Protein AF-A0A2D6E2A8-F1 (afdb_monomer)

Solvent-accessible surface area (backbone atoms only — not comparable to full-atom values): 4038 Å² total; per-residue (Å²): 90,80,50,74,50,78,54,96,90,26,50,36,36,38,39,48,52,101,42,68,85,71,14,37,38,39,36,45,32,73,82,69,71,82,45,72,67,56,54,50,52,49,48,52,47,37,37,75,74,63,76,39,96,56,82,80,39,47,74,45,77,49,40,50,76,76,76,110

pLDDT: mean 90.61, std 7.55, range [55.34, 97.0]

Radius of gyration: 11.6 Å; Cα contacts (8 Å, |Δi|>4): 100; chains: 1; bounding box: 24×29×28 Å

Nearest PDB structures (foldseek):
  5haf-assembly2_B  TM=6.746E-01  e=1.021E+00  Salmonella enterica subsp. enterica serovar Typhimurium
  5muz-assembly1_A  TM=5.989E-01  e=4.123E-01  CAS virus
  6gp6-assembly1_A  TM=3.810E-01  e=2.527E+00  Magnetospirillum gryphiswaldense MSR-1
  6han-assembly1_A  TM=3.168E-01  e=4.525E+00  Magnetospirillum gryphiswaldense
  6g6i-assembly1_A-2  TM=3.350E-01  e=7.120E+00  Magnetospirillum gryphiswaldense

Structure (mmCIF, N/CA/C/O backbone):
data_AF-A0A2D6E2A8-F1
#
_entry.id   AF-A0A2D6E2A8-F1
#
loop_
_atom_site.group_PDB
_atom_site.id
_atom_site.type_symbol
_atom_site.label_atom_id
_atom_site.label_alt_id
_atom_site.label_comp_id
_atom_site.label_asym_id
_atom_site.label_entity_id
_atom_site.label_seq_id
_atom_site.pdbx_PDB_ins_code
_atom_site.Cartn_x
_atom_site.Cartn_y
_atom_site.Cartn_z
_atom_site.occupancy
_atom_site.B_iso_or_equiv
_atom_site.auth_seq_id
_atom_site.auth_comp_id
_atom_site.auth_asym_id
_atom_site.auth_atom_id
_atom_site.pdbx_PDB_model_num
ATOM 1 N N . MET A 1 1 ? 1.385 0.849 -16.100 1.00 82.00 1 MET A N 1
ATOM 2 C CA . MET A 1 1 ? 0.189 -0.032 -15.986 1.00 82.00 1 MET A CA 1
ATOM 3 C C . MET A 1 1 ? -0.427 0.173 -14.613 1.00 82.00 1 MET A C 1
ATOM 5 O O . MET A 1 1 ? 0.330 0.312 -13.663 1.00 82.00 1 MET A O 1
ATOM 9 N N . VAL A 1 2 ? -1.757 0.208 -14.499 1.00 86.62 2 VAL A N 1
ATOM 10 C CA . VAL A 1 2 ? -2.441 0.344 -13.202 1.00 86.62 2 VAL A CA 1
ATOM 11 C C . VAL A 1 2 ? -3.147 -0.964 -12.870 1.00 86.62 2 VAL A C 1
ATOM 13 O O . VAL A 1 2 ? -3.935 -1.447 -13.680 1.0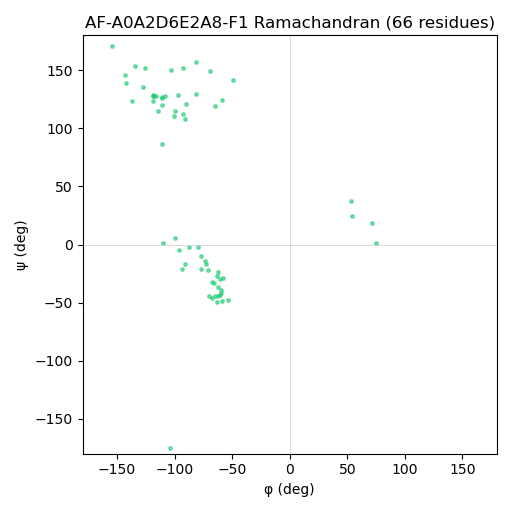0 86.62 2 VAL A O 1
ATOM 16 N N . ASN A 1 3 ? -2.857 -1.511 -11.691 1.00 91.19 3 ASN A N 1
ATOM 17 C CA . ASN A 1 3 ? -3.516 -2.693 -11.1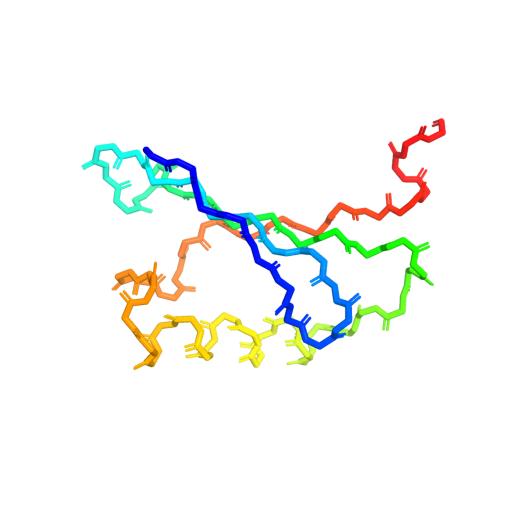44 1.00 91.19 3 ASN A CA 1
ATOM 18 C C . ASN A 1 3 ? -4.205 -2.318 -9.833 1.00 91.19 3 ASN A C 1
ATOM 20 O O . ASN A 1 3 ? -3.555 -1.783 -8.936 1.00 91.19 3 ASN A O 1
ATOM 24 N N . SER A 1 4 ? -5.492 -2.637 -9.704 1.00 94.19 4 SER A N 1
ATOM 25 C CA . SER A 1 4 ? -6.270 -2.337 -8.498 1.00 94.19 4 SER A CA 1
ATOM 26 C C . SER A 1 4 ? -6.967 -3.593 -7.988 1.00 94.19 4 SER A C 1
ATOM 28 O O . SER A 1 4 ? -7.545 -4.351 -8.768 1.00 94.19 4 SER A O 1
ATOM 30 N N . PHE A 1 5 ? -6.916 -3.825 -6.679 1.00 94.69 5 PHE A N 1
ATOM 31 C CA . PHE A 1 5 ? -7.529 -4.988 -6.034 1.00 94.69 5 PHE A CA 1
ATOM 32 C C . PHE A 1 5 ? -7.866 -4.695 -4.572 1.00 94.69 5 PHE A C 1
ATOM 34 O O . PHE A 1 5 ? -7.495 -3.662 -4.016 1.00 94.69 5 PHE A O 1
ATOM 41 N N . TYR A 1 6 ? -8.590 -5.623 -3.949 1.00 94.19 6 TYR A N 1
ATOM 42 C CA . TYR A 1 6 ? -8.936 -5.550 -2.535 1.00 94.19 6 TYR A CA 1
ATOM 43 C C . TYR A 1 6 ? -7.960 -6.376 -1.699 1.00 94.19 6 TYR A C 1
ATOM 45 O O . TYR A 1 6 ? -7.756 -7.559 -1.971 1.00 94.19 6 TYR A O 1
ATOM 53 N N . LEU A 1 7 ? -7.401 -5.769 -0.654 1.00 92.19 7 LEU A N 1
ATOM 54 C CA . LEU A 1 7 ? -6.527 -6.424 0.314 1.00 92.19 7 LEU A CA 1
ATOM 55 C C . LEU A 1 7 ? -6.909 -5.970 1.721 1.00 92.19 7 LEU A C 1
ATOM 57 O O . LEU A 1 7 ? -6.930 -4.778 2.006 1.00 92.19 7 LEU A O 1
ATOM 61 N N . ASN A 1 8 ? -7.229 -6.921 2.601 1.00 88.62 8 ASN A N 1
ATOM 62 C CA . ASN A 1 8 ? -7.668 -6.644 3.976 1.00 88.62 8 ASN A CA 1
ATOM 63 C C . ASN A 1 8 ? -8.851 -5.650 4.071 1.00 88.62 8 ASN A C 1
ATOM 65 O O . ASN A 1 8 ? -8.890 -4.787 4.941 1.00 88.62 8 ASN A O 1
ATOM 69 N N . GLY A 1 9 ? -9.803 -5.728 3.134 1.00 90.12 9 GLY A N 1
ATOM 70 C CA . GLY A 1 9 ? -10.949 -4.810 3.076 1.00 90.12 9 GLY A CA 1
ATOM 71 C C . GLY A 1 9 ? -10.629 -3.403 2.553 1.00 90.12 9 GLY A C 1
ATOM 72 O O . GLY A 1 9 ? -11.541 -2.588 2.447 1.00 90.12 9 GLY A O 1
ATOM 73 N N . LEU A 1 10 ? -9.377 -3.129 2.183 1.00 93.81 10 LEU A N 1
ATOM 74 C CA . LEU A 1 10 ? -8.930 -1.863 1.607 1.00 93.81 10 LEU A CA 1
ATOM 75 C C . LEU A 1 10 ? -8.744 -1.997 0.099 1.00 93.81 10 LEU A C 1
ATOM 77 O O . LEU A 1 10 ? -8.395 -3.071 -0.398 1.00 93.81 10 LEU A O 1
ATOM 81 N N . VAL A 1 11 ? -8.947 -0.901 -0.630 1.00 95.38 11 VAL A N 1
A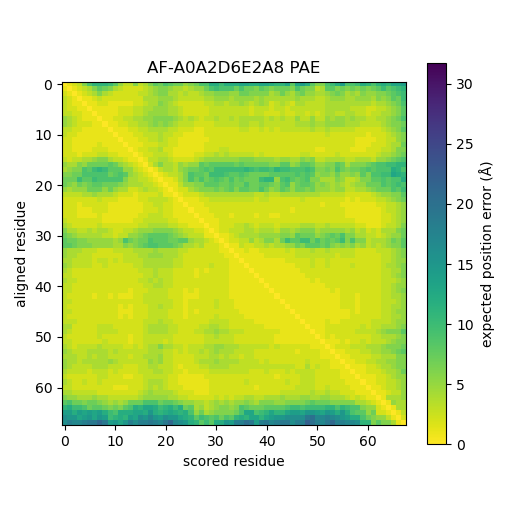TOM 82 C CA . VAL A 1 11 ? -8.549 -0.829 -2.040 1.00 95.38 11 VAL A CA 1
ATOM 83 C C . VAL A 1 11 ? -7.060 -0.520 -2.088 1.00 95.38 11 VAL A C 1
ATOM 85 O O . VAL A 1 11 ? -6.592 0.421 -1.447 1.00 95.38 11 VAL A O 1
ATOM 88 N N . VAL A 1 12 ? -6.326 -1.314 -2.858 1.00 96.25 12 VAL A N 1
ATOM 89 C CA . VAL A 1 12 ? -4.911 -1.101 -3.143 1.00 96.25 12 VAL A CA 1
ATOM 90 C C . VAL A 1 12 ? -4.757 -0.892 -4.637 1.00 96.25 12 VAL A C 1
ATOM 92 O O . VAL A 1 12 ? -5.232 -1.702 -5.432 1.00 96.25 12 VAL A O 1
ATOM 95 N N . GLU A 1 13 ? -4.092 0.193 -5.008 1.00 96.88 13 GLU A N 1
ATOM 96 C CA . GLU A 1 13 ? -3.729 0.505 -6.384 1.00 96.88 13 GLU A CA 1
ATOM 9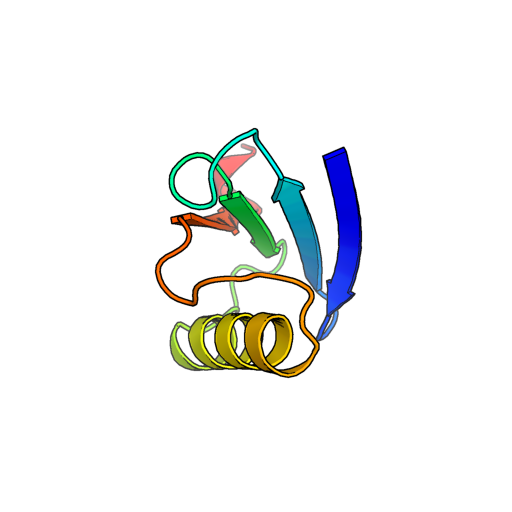7 C C . GLU A 1 13 ? -2.209 0.518 -6.518 1.00 96.88 13 GLU A C 1
ATOM 99 O O . GLU A 1 13 ? -1.511 1.196 -5.766 1.00 96.88 13 GLU A O 1
ATOM 104 N N . ILE A 1 14 ? -1.701 -0.226 -7.493 1.00 95.25 14 ILE A N 1
ATOM 105 C CA . ILE A 1 14 ? -0.290 -0.246 -7.858 1.00 95.25 14 ILE A CA 1
ATOM 106 C C . ILE A 1 14 ? -0.163 0.416 -9.225 1.00 95.25 14 ILE A C 1
ATOM 108 O O . ILE A 1 14 ? -0.740 -0.046 -10.215 1.00 95.25 14 ILE A O 1
ATOM 112 N N . ARG A 1 15 ? 0.603 1.504 -9.275 1.00 94.75 15 ARG A N 1
ATOM 113 C CA . ARG A 1 15 ? 0.986 2.180 -10.513 1.00 94.75 15 ARG A CA 1
ATOM 114 C C . ARG A 1 15 ? 2.398 1.764 -10.868 1.00 94.75 15 ARG A C 1
ATOM 116 O O . ARG A 1 15 ? 3.338 2.127 -10.169 1.00 94.75 15 ARG A O 1
ATOM 123 N N . HIS A 1 16 ? 2.519 0.991 -11.939 1.00 88.31 16 HIS A N 1
ATOM 124 C CA . HIS A 1 16 ? 3.801 0.633 -12.530 1.00 88.31 16 HIS A CA 1
ATOM 125 C C . HIS A 1 16 ? 4.185 1.659 -13.588 1.00 88.31 16 HIS A C 1
ATOM 127 O O . HIS A 1 16 ? 3.456 1.817 -14.577 1.00 88.31 16 HIS A O 1
ATOM 133 N N . GLU A 1 17 ? 5.333 2.286 -13.383 1.00 85.81 17 GLU A N 1
ATOM 134 C CA . GLU A 1 17 ? 6.006 3.156 -14.348 1.00 85.81 17 GLU A CA 1
ATOM 135 C C . GLU A 1 17 ? 7.203 2.415 -14.975 1.00 85.81 17 GLU A C 1
ATOM 137 O O . GLU A 1 17 ? 7.394 1.221 -14.737 1.00 85.81 17 GLU A O 1
ATOM 142 N N . GLU A 1 18 ? 8.002 3.088 -15.808 1.00 82.31 18 GLU A N 1
ATOM 143 C CA . GLU A 1 18 ? 9.164 2.474 -16.480 1.00 82.31 18 GLU A CA 1
ATOM 144 C C . GLU A 1 18 ? 10.248 1.980 -15.501 1.00 82.31 18 GLU A C 1
ATOM 146 O O . GLU A 1 18 ? 11.011 1.073 -15.832 1.00 82.31 18 GLU A O 1
ATOM 151 N N . SER A 1 19 ? 10.293 2.548 -14.291 1.00 79.50 19 SER A N 1
ATOM 152 C CA . SER A 1 19 ? 11.186 2.165 -13.196 1.00 79.50 19 SER A CA 1
ATOM 153 C C . SER A 1 19 ? 10.395 1.854 -11.923 1.00 79.50 19 SER A C 1
ATOM 155 O O . SER A 1 19 ? 9.334 2.430 -11.655 1.00 79.50 19 SER A O 1
ATOM 157 N N . TRP A 1 20 ? 10.940 0.975 -11.080 1.00 77.44 20 TRP A N 1
ATOM 158 C CA . TRP A 1 20 ? 10.399 0.722 -9.742 1.00 77.44 20 TRP A CA 1
ATOM 159 C C . TRP A 1 20 ? 10.465 1.972 -8.848 1.00 77.44 20 TRP A C 1
ATOM 161 O O . TRP A 1 20 ? 9.634 2.113 -7.955 1.00 77.44 20 TRP A O 1
ATOM 171 N N . GLU A 1 21 ? 11.416 2.881 -9.100 1.00 81.31 21 GLU A N 1
ATOM 172 C CA . GLU A 1 21 ? 11.578 4.142 -8.356 1.00 81.31 21 GLU A CA 1
ATOM 173 C C . GLU A 1 21 ? 10.414 5.109 -8.599 1.00 81.31 21 GLU A C 1
ATOM 175 O O . GLU A 1 21 ? 10.019 5.848 -7.698 1.00 81.31 21 GLU A O 1
ATOM 180 N N . ASP A 1 22 ? 9.842 5.056 -9.802 1.00 85.75 22 ASP A N 1
ATOM 181 C CA . ASP A 1 22 ? 8.706 5.881 -10.216 1.00 85.75 22 ASP A CA 1
ATOM 182 C C . ASP A 1 22 ? 7.365 5.194 -9.927 1.00 85.75 22 ASP A C 1
ATOM 184 O O . ASP A 1 22 ? 6.309 5.830 -9.881 1.00 85.75 22 ASP A O 1
ATOM 188 N N . SER A 1 23 ? 7.400 3.882 -9.689 1.00 90.44 23 SER A N 1
ATOM 189 C CA . SER A 1 23 ? 6.215 3.114 -9.342 1.00 90.44 23 SER A CA 1
ATOM 190 C C . SER A 1 23 ? 5.713 3.499 -7.945 1.00 90.44 23 SER A C 1
ATOM 192 O O . SER A 1 23 ? 6.471 3.909 -7.064 1.00 90.44 23 SER A O 1
ATOM 194 N N . SER A 1 24 ? 4.403 3.402 -7.726 1.00 95.06 24 SER A N 1
ATOM 195 C CA . SER A 1 24 ? 3.774 3.832 -6.471 1.00 95.06 24 SER A CA 1
ATOM 196 C C . SER A 1 24 ? 2.634 2.908 -6.055 1.00 95.06 24 SER A C 1
ATOM 198 O O . SER A 1 24 ? 1.896 2.394 -6.896 1.00 95.06 24 SER A O 1
ATOM 200 N N . ILE A 1 25 ? 2.473 2.735 -4.745 1.0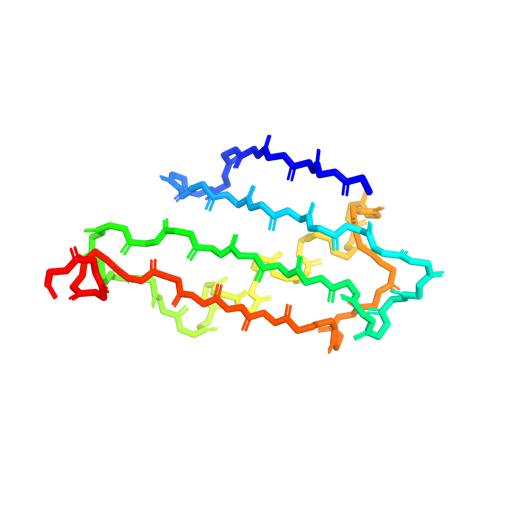0 96.12 25 ILE A N 1
ATOM 201 C CA . ILE A 1 25 ? 1.359 2.028 -4.113 1.00 96.12 25 ILE A CA 1
ATOM 202 C C . ILE A 1 25 ? 0.462 3.056 -3.430 1.00 96.12 25 ILE A C 1
ATOM 204 O O . ILE A 1 25 ? 0.930 3.824 -2.589 1.00 96.12 25 ILE A O 1
ATOM 208 N N . TYR A 1 26 ? -0.830 3.011 -3.729 1.00 96.44 26 TYR A N 1
ATOM 209 C CA . TYR A 1 26 ? -1.862 3.760 -3.024 1.00 96.44 26 TYR A CA 1
ATOM 210 C C . TYR A 1 26 ? -2.738 2.791 -2.238 1.00 96.44 26 TYR A C 1
ATOM 212 O O . TYR A 1 26 ? -3.259 1.824 -2.794 1.00 96.44 26 TYR A O 1
ATOM 220 N N . ILE A 1 27 ? -2.899 3.045 -0.942 1.00 96.00 27 ILE A N 1
ATOM 221 C CA . ILE A 1 27 ? -3.793 2.286 -0.064 1.00 96.00 27 ILE A CA 1
ATOM 222 C C . ILE A 1 27 ? -4.908 3.225 0.383 1.00 96.00 27 ILE A C 1
ATOM 224 O O . ILE A 1 27 ? -4.650 4.201 1.086 1.00 96.00 27 ILE A O 1
ATOM 228 N N . TYR A 1 28 ? -6.138 2.936 -0.026 1.00 94.69 28 TYR A N 1
ATOM 229 C CA . TYR A 1 28 ? -7.297 3.765 0.290 1.00 94.69 28 TYR A CA 1
ATOM 230 C C . TYR A 1 28 ? -7.941 3.289 1.593 1.00 94.69 28 TYR A C 1
ATOM 232 O O . TYR A 1 28 ? -8.574 2.231 1.632 1.00 94.69 28 TYR A O 1
ATOM 240 N N . ASP A 1 29 ? -7.773 4.081 2.652 1.00 93.56 29 ASP A N 1
ATOM 241 C CA . ASP A 1 29 ? -8.282 3.821 3.999 1.00 93.56 29 ASP A CA 1
ATOM 242 C C . ASP A 1 29 ? -9.404 4.803 4.360 1.00 93.56 29 ASP A C 1
ATOM 244 O O . ASP A 1 29 ? -9.199 5.851 4.975 1.00 93.56 29 ASP A O 1
ATOM 248 N N . CYS A 1 30 ? -10.630 4.448 3.977 1.00 87.56 30 CYS A N 1
ATOM 249 C CA . CYS A 1 30 ? -11.814 5.265 4.248 1.00 87.56 30 CYS A CA 1
ATOM 250 C C . CYS A 1 30 ? -12.250 5.250 5.723 1.00 87.56 30 CYS A C 1
ATOM 252 O O . CYS A 1 30 ? -13.048 6.095 6.120 1.00 87.56 30 CYS A O 1
ATOM 254 N N . LEU A 1 31 ? -11.777 4.286 6.523 1.00 87.88 31 LEU A N 1
ATOM 255 C CA . LEU A 1 31 ? -12.107 4.173 7.950 1.00 87.88 31 LEU A CA 1
ATOM 256 C C . LEU A 1 31 ? -11.041 4.819 8.848 1.00 87.88 31 LEU A C 1
ATOM 258 O O . LEU A 1 31 ? -11.230 4.887 10.064 1.00 87.88 31 LEU A O 1
ATOM 262 N N . SER A 1 32 ? -9.941 5.297 8.256 1.00 85.94 32 SER A N 1
ATOM 263 C CA . SER A 1 32 ? -8.798 5.925 8.925 1.00 85.94 32 SER A CA 1
ATOM 264 C C . SER A 1 32 ? -8.179 5.067 10.039 1.00 85.94 32 SER A C 1
ATOM 266 O O . SER A 1 32 ? -7.546 5.600 10.957 1.00 85.94 32 SER A O 1
ATOM 268 N N . ASN A 1 33 ? -8.336 3.744 9.978 1.00 89.94 33 ASN A N 1
ATOM 269 C CA . ASN A 1 33 ? -7.910 2.812 11.021 1.00 89.94 33 ASN A CA 1
ATOM 270 C C . ASN A 1 33 ? -6.717 1.928 10.622 1.00 89.94 33 ASN A C 1
ATOM 272 O O . ASN A 1 33 ? -6.272 1.134 11.452 1.00 89.94 33 ASN A O 1
ATOM 276 N N . LEU A 1 34 ? -6.162 2.087 9.415 1.00 93.62 34 LEU A N 1
ATOM 277 C CA . LEU A 1 34 ? -4.979 1.354 8.980 1.00 93.62 34 LEU A CA 1
ATO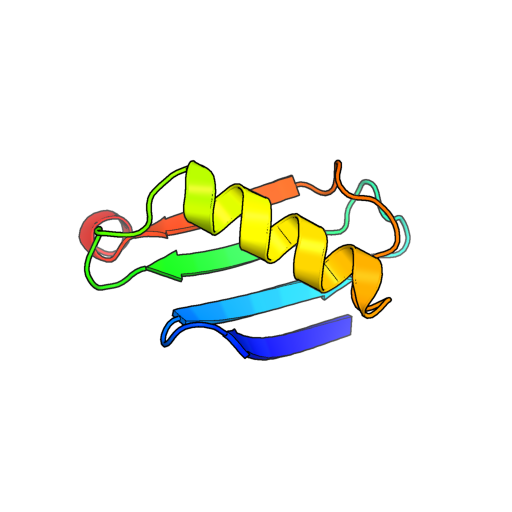M 278 C C . LEU A 1 34 ? -3.766 1.751 9.827 1.00 93.62 34 LEU A C 1
ATOM 280 O O . LEU A 1 34 ? -3.315 2.907 9.833 1.00 93.62 34 LEU A O 1
ATOM 284 N N . SER A 1 35 ? -3.197 0.767 10.519 1.00 94.06 35 SER A N 1
ATOM 285 C CA . SER A 1 35 ? -1.971 0.947 11.286 1.00 94.06 35 SER A CA 1
ATOM 286 C C . SER A 1 35 ? -0.726 0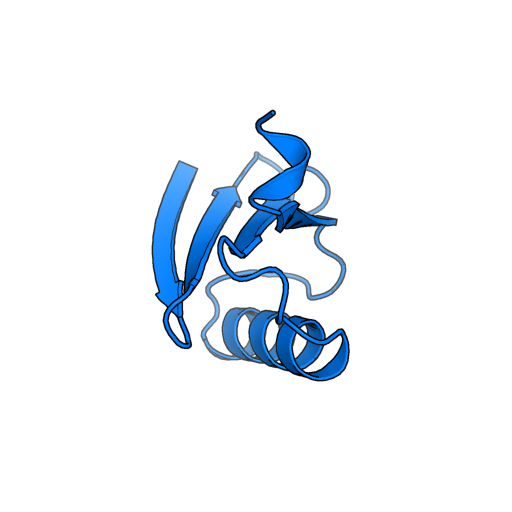.875 10.396 1.00 94.06 35 SER A C 1
ATOM 288 O O . SER A 1 35 ? -0.698 0.228 9.348 1.00 94.06 35 SER A O 1
ATOM 290 N N . LYS A 1 36 ? 0.381 1.469 10.860 1.00 92.88 36 LYS A N 1
ATOM 291 C CA . LYS A 1 36 ? 1.687 1.346 10.182 1.00 92.88 36 LYS A CA 1
ATOM 292 C C . LYS A 1 36 ? 2.180 -0.105 10.095 1.00 92.88 36 LYS A C 1
ATOM 294 O O . LYS A 1 36 ? 2.917 -0.446 9.174 1.00 92.88 36 LYS A O 1
ATOM 299 N N . ALA A 1 37 ? 1.814 -0.948 11.064 1.00 94.81 37 ALA A N 1
ATOM 300 C CA . ALA A 1 37 ? 2.199 -2.357 11.075 1.00 94.81 37 ALA A CA 1
ATOM 301 C C . ALA A 1 37 ? 1.478 -3.136 9.967 1.00 94.81 37 ALA A C 1
ATOM 303 O O . ALA A 1 37 ? 2.120 -3.886 9.235 1.00 94.81 37 ALA A O 1
ATOM 304 N N . GLU A 1 38 ? 0.176 -2.901 9.801 1.00 94.56 38 GLU A N 1
ATOM 305 C CA . GLU A 1 38 ? -0.615 -3.474 8.708 1.00 94.56 38 GLU A CA 1
ATOM 306 C C . GLU A 1 38 ? -0.148 -2.951 7.352 1.00 94.56 38 GLU A C 1
ATOM 308 O O . GLU A 1 38 ? 0.086 -3.751 6.454 1.00 94.56 38 GLU A O 1
ATOM 313 N N . GLN A 1 39 ? 0.101 -1.642 7.223 1.00 94.88 39 GLN A N 1
ATOM 314 C CA . GLN A 1 39 ? 0.675 -1.061 6.006 1.00 94.88 39 GLN A CA 1
ATOM 315 C C . GLN A 1 39 ? 1.979 -1.773 5.609 1.00 94.88 39 GLN A C 1
ATOM 317 O O . GLN A 1 39 ? 2.151 -2.163 4.455 1.00 94.88 39 GLN A O 1
ATOM 322 N N . LYS A 1 40 ? 2.893 -1.986 6.566 1.00 95.19 40 LYS A N 1
ATOM 323 C CA . LYS A 1 40 ? 4.145 -2.710 6.312 1.00 95.19 40 LYS A CA 1
ATOM 324 C C . LYS A 1 40 ? 3.884 -4.157 5.886 1.00 95.19 40 LYS A C 1
ATOM 326 O O . LYS A 1 40 ? 4.507 -4.626 4.941 1.00 95.19 40 LYS A O 1
ATOM 331 N N . ALA A 1 41 ? 2.972 -4.854 6.561 1.00 95.94 41 ALA A N 1
ATOM 332 C CA . ALA A 1 41 ? 2.614 -6.228 6.217 1.00 95.94 41 ALA A CA 1
ATOM 333 C C . ALA A 1 41 ? 2.009 -6.334 4.808 1.00 95.94 41 ALA A C 1
ATOM 335 O O . ALA A 1 41 ? 2.305 -7.286 4.090 1.00 95.94 41 ALA A O 1
ATOM 336 N N . MET A 1 42 ? 1.220 -5.342 4.388 1.00 95.69 42 MET A N 1
ATOM 337 C CA . MET A 1 42 ? 0.687 -5.266 3.030 1.00 95.69 42 MET A CA 1
ATOM 338 C C . MET A 1 42 ? 1.813 -5.121 2.005 1.00 95.69 42 MET A C 1
ATOM 340 O O . MET A 1 42 ? 1.861 -5.907 1.069 1.00 95.69 42 MET A O 1
ATOM 344 N N . VAL A 1 43 ? 2.762 -4.197 2.193 1.00 95.69 43 VAL A N 1
ATOM 345 C CA . VAL A 1 43 ? 3.908 -4.047 1.271 1.00 95.69 43 VAL A CA 1
ATOM 346 C C . VAL A 1 43 ? 4.737 -5.335 1.186 1.00 95.69 43 VAL A C 1
ATOM 348 O O . VAL A 1 43 ? 5.111 -5.756 0.093 1.00 95.69 43 VAL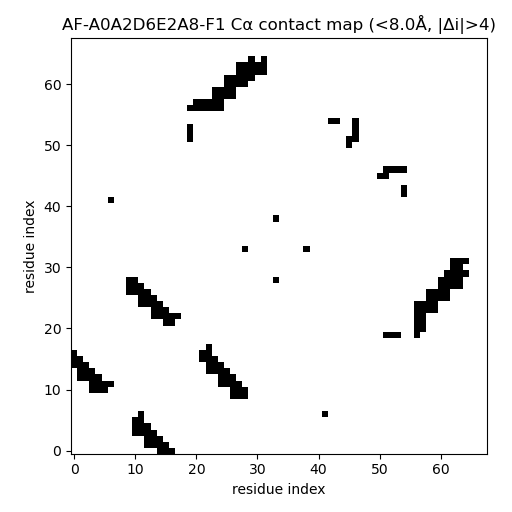 A O 1
ATOM 351 N N . GLU A 1 44 ? 4.980 -6.003 2.318 1.00 96.81 44 GLU A N 1
ATOM 352 C CA . GLU A 1 44 ? 5.667 -7.302 2.341 1.00 96.81 44 GLU A CA 1
ATOM 353 C C . GLU A 1 44 ? 4.910 -8.374 1.552 1.00 96.81 44 GLU A C 1
ATOM 355 O O . GLU A 1 44 ? 5.519 -9.116 0.784 1.00 96.81 44 GLU A O 1
ATOM 360 N N . TYR A 1 45 ? 3.588 -8.440 1.709 1.00 96.06 45 TYR A N 1
ATOM 361 C CA . TYR A 1 45 ? 2.742 -9.344 0.935 1.00 96.06 45 TYR A CA 1
ATOM 362 C C . TYR A 1 45 ? 2.860 -9.072 -0.570 1.00 96.06 45 TYR A C 1
ATOM 364 O O . TYR A 1 45 ? 3.124 -9.996 -1.332 1.00 96.06 45 TYR A O 1
ATOM 372 N N . LEU A 1 46 ? 2.753 -7.810 -0.999 1.00 95.12 46 LEU A N 1
ATOM 373 C CA . LEU A 1 46 ? 2.849 -7.448 -2.418 1.00 95.12 46 LEU A CA 1
ATOM 374 C C . LEU A 1 46 ? 4.192 -7.843 -3.031 1.00 95.12 46 LEU A C 1
ATOM 376 O O . LEU A 1 46 ? 4.232 -8.315 -4.165 1.00 95.12 46 LEU A O 1
ATOM 380 N N . TYR A 1 47 ? 5.281 -7.671 -2.283 1.00 95.50 47 TYR A N 1
ATOM 381 C CA . TYR A 1 47 ? 6.607 -8.088 -2.727 1.00 95.50 47 TYR A CA 1
ATOM 382 C C . TYR A 1 47 ? 6.718 -9.615 -2.822 1.00 95.50 47 TYR A C 1
ATOM 384 O O . TYR A 1 47 ? 7.200 -10.140 -3.821 1.00 95.50 47 TYR A O 1
ATOM 392 N N . ASN A 1 48 ? 6.247 -10.338 -1.802 1.00 97.00 48 ASN A N 1
ATOM 393 C CA . ASN A 1 48 ? 6.337 -11.799 -1.764 1.00 97.00 48 ASN A CA 1
ATOM 394 C C . ASN A 1 48 ? 5.497 -12.471 -2.864 1.00 97.00 48 ASN A C 1
ATOM 396 O O . ASN A 1 48 ? 5.918 -13.493 -3.399 1.00 97.00 48 ASN A O 1
ATOM 400 N N . GLU A 1 49 ? 4.355 -11.884 -3.232 1.00 94.94 49 GLU A N 1
ATOM 401 C CA . GLU A 1 49 ? 3.513 -12.344 -4.347 1.00 94.94 49 GLU A CA 1
ATOM 402 C C . GLU A 1 49 ? 4.031 -11.893 -5.727 1.00 94.94 49 GLU A C 1
ATOM 404 O O . GLU A 1 49 ? 3.444 -12.233 -6.753 1.00 94.94 49 GLU A O 1
ATOM 409 N N . GLY A 1 50 ? 5.120 -11.114 -5.783 1.00 93.12 50 GLY A N 1
ATOM 410 C CA . GLY A 1 50 ? 5.694 -10.607 -7.032 1.00 93.12 50 GLY A CA 1
ATOM 411 C C . GLY A 1 50 ? 4.856 -9.524 -7.719 1.00 93.12 50 GLY A C 1
ATOM 412 O O . GLY A 1 50 ? 5.041 -9.268 -8.906 1.00 93.12 50 GLY A O 1
ATOM 413 N N . LEU A 1 51 ? 3.935 -8.882 -6.991 1.00 92.62 51 LEU A N 1
ATOM 414 C CA . LEU A 1 51 ? 3.124 -7.764 -7.490 1.00 92.62 51 LEU A CA 1
ATOM 415 C C . LEU A 1 51 ? 3.914 -6.451 -7.540 1.00 92.62 51 LEU A C 1
ATOM 417 O O . LEU A 1 51 ? 3.536 -5.536 -8.264 1.00 92.62 51 LEU A O 1
ATOM 421 N N . ILE A 1 52 ? 4.998 -6.353 -6.771 1.00 93.19 52 ILE A N 1
ATOM 422 C CA . ILE A 1 52 ? 5.985 -5.269 -6.823 1.00 93.19 52 ILE A CA 1
ATOM 423 C C . ILE A 1 52 ? 7.394 -5.863 -6.791 1.00 93.19 52 ILE A C 1
ATOM 425 O O . ILE A 1 52 ? 7.615 -6.931 -6.223 1.00 93.19 52 ILE A O 1
ATOM 429 N N . GLU A 1 53 ? 8.360 -5.141 -7.354 1.00 91.81 53 GLU A N 1
ATOM 430 C CA . GLU A 1 53 ? 9.749 -5.608 -7.473 1.00 91.81 53 GLU A CA 1
ATOM 431 C C . GLU A 1 53 ? 10.655 -5.149 -6.321 1.00 91.81 53 GLU A C 1
ATOM 433 O O . GLU A 1 53 ? 11.691 -5.763 -6.071 1.00 91.81 53 GLU A O 1
ATOM 438 N N . ASP A 1 54 ? 10.279 -4.091 -5.596 1.00 93.12 54 ASP A N 1
ATOM 439 C CA . ASP A 1 54 ? 11.040 -3.565 -4.460 1.00 93.12 54 ASP A CA 1
ATOM 440 C C . ASP A 1 54 ? 10.095 -3.086 -3.345 1.00 93.12 54 ASP A C 1
ATOM 442 O O . ASP A 1 54 ? 9.075 -2.444 -3.590 1.00 93.12 54 ASP A O 1
ATOM 446 N N . ARG A 1 55 ? 10.456 -3.373 -2.091 1.00 93.19 55 ARG A N 1
ATOM 447 C CA . ARG A 1 55 ? 9.717 -2.964 -0.881 1.00 93.19 55 ARG A CA 1
ATOM 448 C C . ARG A 1 55 ? 9.856 -1.470 -0.561 1.00 93.19 55 ARG A C 1
ATOM 450 O O . ARG A 1 55 ? 9.151 -0.961 0.306 1.00 93.19 55 ARG A O 1
ATOM 457 N N . ARG A 1 56 ? 10.812 -0.787 -1.194 1.00 91.19 56 ARG A N 1
ATOM 458 C CA . ARG A 1 56 ? 11.111 0.646 -1.032 1.00 91.19 56 ARG A CA 1
ATOM 459 C C . ARG A 1 56 ? 10.291 1.530 -1.963 1.00 91.19 56 ARG A C 1
ATOM 461 O O . ARG A 1 56 ? 10.433 2.748 -1.897 1.00 91.19 56 ARG A O 1
ATOM 468 N N . ILE A 1 57 ? 9.459 0.926 -2.809 1.00 92.50 57 ILE A N 1
ATOM 469 C CA . ILE A 1 57 ? 8.495 1.632 -3.644 1.00 92.50 57 ILE A CA 1
ATOM 470 C C . ILE A 1 57 ? 7.684 2.629 -2.806 1.00 92.50 57 ILE A C 1
ATOM 472 O O . ILE A 1 57 ? 7.319 2.368 -1.649 1.00 92.50 57 ILE A O 1
ATOM 476 N N . ARG A 1 58 ? 7.405 3.798 -3.384 1.00 93.19 58 ARG A N 1
ATOM 477 C CA . ARG A 1 58 ? 6.641 4.840 -2.702 1.00 93.19 58 ARG A CA 1
ATOM 478 C C . ARG A 1 58 ? 5.270 4.290 -2.314 1.00 93.19 58 ARG A C 1
ATOM 480 O O . ARG A 1 58 ? 4.528 3.814 -3.164 1.00 93.19 58 ARG A O 1
ATOM 487 N N . THR A 1 59 ? 4.931 4.375 -1.030 1.00 94.94 59 THR A N 1
ATOM 488 C CA . THR A 1 59 ? 3.626 3.948 -0.510 1.00 94.94 59 THR A CA 1
ATOM 489 C C . THR A 1 59 ? 2.908 5.140 0.101 1.00 94.94 59 THR A C 1
ATOM 491 O O . THR A 1 59 ? 3.425 5.775 1.021 1.00 94.94 59 THR A O 1
ATOM 494 N N . GLU A 1 60 ? 1.708 5.421 -0.389 1.00 95.12 60 GLU A N 1
ATOM 495 C CA . GLU A 1 60 ? 0.854 6.515 0.052 1.00 95.12 60 GLU A CA 1
ATOM 496 C C . GLU A 1 60 ? -0.461 5.949 0.597 1.00 95.12 60 GLU A C 1
ATOM 498 O O . GLU A 1 60 ? -1.104 5.114 -0.038 1.00 95.12 60 GLU A O 1
ATOM 503 N N . VAL A 1 61 ? -0.843 6.369 1.803 1.00 94.44 61 VAL A N 1
ATOM 504 C CA . VAL A 1 61 ? -2.140 6.015 2.390 1.00 94.44 61 VAL A CA 1
ATOM 505 C C . VAL A 1 61 ? -3.059 7.204 2.184 1.00 94.44 61 VAL A C 1
ATOM 507 O O . VAL A 1 61 ? -2.803 8.264 2.746 1.00 94.44 61 VAL A O 1
ATOM 510 N N . VAL A 1 62 ? -4.100 7.014 1.383 1.00 93.94 62 VAL A N 1
ATOM 511 C CA . VAL A 1 62 ? -5.114 8.031 1.110 1.00 93.94 62 VAL A CA 1
ATOM 512 C C . VAL A 1 62 ? -6.243 7.824 2.106 1.00 93.94 62 VAL A C 1
ATOM 514 O O . VAL A 1 62 ? -6.921 6.792 2.063 1.00 93.94 62 VAL A O 1
ATOM 517 N N . ARG A 1 63 ? -6.423 8.767 3.030 1.00 91.25 63 ARG A N 1
ATOM 518 C CA . ARG A 1 63 ? -7.437 8.661 4.080 1.00 91.25 63 ARG A CA 1
ATOM 519 C C . ARG A 1 63 ? -8.729 9.330 3.641 1.00 91.25 63 ARG A C 1
ATOM 521 O O . ARG A 1 63 ? -8.720 10.288 2.873 1.00 91.25 63 ARG A O 1
ATOM 528 N N . GLY A 1 64 ? -9.859 8.852 4.163 1.00 82.06 64 GLY A N 1
ATOM 529 C CA . GLY A 1 64 ? -11.165 9.462 3.875 1.00 82.06 64 GLY A CA 1
ATOM 530 C C . GLY A 1 64 ? -11.239 10.947 4.260 1.00 82.06 64 GLY A C 1
ATOM 531 O O . GLY A 1 64 ? -11.943 11.719 3.619 1.00 82.06 64 GLY A O 1
ATOM 532 N N . GLU A 1 65 ? -10.471 11.359 5.271 1.00 80.69 65 GLU A N 1
ATOM 533 C CA . GLU A 1 65 ? -10.350 12.758 5.699 1.00 80.69 65 GLU A CA 1
ATOM 534 C C . GLU A 1 65 ? -9.570 13.650 4.717 1.00 80.69 65 GLU A C 1
ATOM 536 O O . GLU A 1 65 ? -9.806 14.854 4.706 1.00 80.69 65 GLU A O 1
ATOM 541 N N . ASP A 1 66 ? -8.722 13.077 3.851 1.00 73.75 66 ASP A N 1
ATOM 542 C CA . ASP A 1 66 ? -7.950 13.814 2.835 1.00 73.75 66 ASP A CA 1
ATOM 543 C C . ASP A 1 66 ? -8.805 14.215 1.615 1.00 73.75 66 ASP A C 1
ATOM 545 O O . ASP A 1 66 ? -8.352 14.961 0.748 1.00 73.75 66 ASP A O 1
ATOM 549 N N . MET A 1 67 ? -10.035 13.694 1.518 1.00 63.19 67 MET A N 1
ATOM 550 C CA . MET A 1 67 ? -10.969 13.941 0.411 1.00 63.19 67 MET A CA 1
ATOM 551 C C . MET A 1 67 ? -12.038 15.006 0.721 1.00 63.19 67 MET A C 1
ATOM 553 O O . MET A 1 67 ? -12.939 15.201 -0.098 1.00 63.19 67 MET 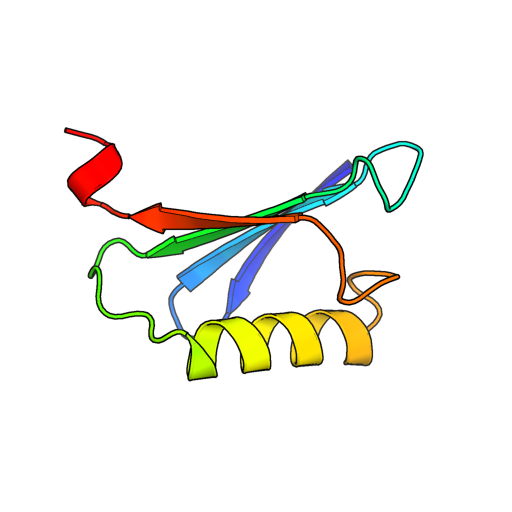A O 1
ATOM 557 N N . ASN A 1 68 ? -11.948 15.674 1.879 1.00 55.34 68 ASN A N 1
ATOM 558 C CA . ASN A 1 68 ? -12.853 16.751 2.307 1.00 55.34 68 ASN A CA 1
ATOM 559 C C . ASN A 1 68 ? -12.272 18.151 2.085 1.00 55.34 68 ASN A C 1
ATOM 561 O O . ASN A 1 68 ? -11.064 18.348 2.335 1.00 55.34 68 ASN A O 1
#

Sequence (68 aa):
MVNSFYLNGLVVEIRHEESWEDSSIYIYDCLSNLSKAEQKAMVEYLYNEGLIEDRRIRTEVVRGEDMN

Mean predicted aligned error: 3.72 Å

Secondary structure (DSSP, 8-state):
-EEEEEETTEEEEEE--SSTTT-EEEEEETTS---HHHHHHHHHHHHHTTS-S-TTSEEEEEEGGGG-

Foldseek 3Di:
DWDWDDDPNWIWIWADDPDLQPIEIETEAAPPPDDPVNVLVVLVVCCVVVVGVDSPRHYHYHYNVNVD